Protein AF-A0AAF3J760-F1 (afdb_monomer_lite)

Structure (mmCIF, N/CA/C/O backbone):
data_AF-A0AAF3J760-F1
#
_entry.id   AF-A0AAF3J760-F1
#
loop_
_atom_site.group_PDB
_atom_site.id
_atom_site.type_symbol
_atom_site.label_atom_id
_atom_site.label_alt_id
_atom_site.label_comp_id
_atom_site.label_asym_id
_atom_site.label_entity_id
_atom_site.label_seq_id
_atom_site.pdbx_PDB_ins_code
_atom_site.Cartn_x
_atom_site.Cartn_y
_atom_site.Cartn_z
_atom_site.occupancy
_atom_site.B_iso_or_equiv
_atom_site.auth_seq_id
_atom_site.auth_comp_id
_atom_site.auth_asym_id
_atom_site.auth_atom_id
_atom_site.pdbx_PDB_model_num
ATOM 1 N N . MET A 1 1 ? 11.133 5.379 14.339 1.00 37.88 1 MET A N 1
ATOM 2 C CA . MET A 1 1 ? 11.383 5.831 12.950 1.00 37.88 1 MET A CA 1
ATOM 3 C C . MET A 1 1 ? 10.432 5.069 12.047 1.00 37.88 1 MET A C 1
ATOM 5 O O . MET A 1 1 ? 10.504 3.849 12.008 1.00 37.88 1 MET A O 1
ATOM 9 N N . SER A 1 2 ? 9.483 5.774 11.430 1.00 40.12 2 SER A N 1
ATOM 10 C CA . SER A 1 2 ? 8.356 5.214 10.676 1.00 40.12 2 SER A CA 1
ATOM 11 C C . SER A 1 2 ? 8.814 4.352 9.497 1.00 40.12 2 SER A C 1
ATOM 13 O O . SER A 1 2 ? 9.150 4.861 8.431 1.00 40.12 2 SER A O 1
ATOM 15 N N . ASN A 1 3 ? 8.801 3.035 9.693 1.00 44.75 3 ASN A N 1
ATOM 16 C CA . ASN A 1 3 ? 9.242 2.047 8.708 1.00 44.75 3 ASN A CA 1
ATOM 17 C C . ASN A 1 3 ? 8.161 1.729 7.656 1.00 44.75 3 ASN A C 1
ATOM 19 O O . ASN A 1 3 ? 8.433 1.041 6.682 1.00 44.75 3 ASN A O 1
ATOM 23 N N . PHE A 1 4 ? 6.937 2.251 7.816 1.00 47.72 4 PHE A N 1
ATOM 24 C CA . PHE A 1 4 ? 5.814 1.936 6.930 1.00 47.72 4 PHE A CA 1
ATOM 25 C C . PHE A 1 4 ? 5.975 2.560 5.538 1.00 47.72 4 PHE A C 1
ATOM 27 O O . PHE A 1 4 ? 5.824 1.866 4.544 1.00 47.72 4 PHE A O 1
ATOM 34 N N . GLY A 1 5 ? 6.364 3.837 5.436 1.00 46.59 5 GLY A N 1
ATOM 35 C CA . GLY A 1 5 ? 6.620 4.468 4.132 1.00 46.59 5 GLY A CA 1
ATOM 36 C C . GLY A 1 5 ? 7.780 3.809 3.373 1.00 46.59 5 GLY A C 1
ATOM 37 O O . GLY A 1 5 ? 7.727 3.666 2.154 1.00 46.59 5 GLY A O 1
ATOM 38 N N . ILE A 1 6 ? 8.791 3.336 4.109 1.00 45.53 6 ILE A N 1
ATOM 39 C CA . ILE A 1 6 ? 9.953 2.633 3.552 1.00 45.53 6 ILE A CA 1
ATOM 40 C C . ILE A 1 6 ? 9.590 1.198 3.134 1.00 45.53 6 ILE A C 1
ATOM 42 O O . ILE A 1 6 ? 10.015 0.773 2.061 1.00 45.53 6 ILE A O 1
ATOM 46 N N . LEU A 1 7 ? 8.769 0.467 3.902 1.00 47.34 7 LEU A N 1
ATOM 47 C CA . LEU A 1 7 ? 8.281 -0.863 3.503 1.00 47.34 7 LEU A CA 1
ATOM 48 C C . LEU A 1 7 ? 7.401 -0.800 2.246 1.00 47.34 7 LEU A C 1
ATOM 50 O O . LEU A 1 7 ? 7.571 -1.615 1.345 1.00 47.34 7 LEU A O 1
ATOM 54 N N . ILE A 1 8 ? 6.510 0.192 2.148 1.00 54.91 8 ILE A N 1
ATOM 55 C CA . ILE A 1 8 ? 5.606 0.390 0.999 1.00 54.91 8 ILE A CA 1
ATOM 56 C C . ILE A 1 8 ? 6.413 0.614 -0.296 1.00 54.91 8 ILE A C 1
ATOM 58 O O . ILE A 1 8 ? 6.140 -0.010 -1.324 1.00 54.91 8 ILE A O 1
ATOM 62 N N . LEU A 1 9 ? 7.444 1.467 -0.237 1.00 55.25 9 LEU A N 1
ATOM 63 C CA . LEU A 1 9 ? 8.323 1.754 -1.377 1.00 55.25 9 LEU A CA 1
ATOM 64 C C . LEU A 1 9 ? 9.237 0.574 -1.752 1.00 55.25 9 LEU A C 1
ATOM 66 O O . LEU A 1 9 ? 9.642 0.434 -2.909 1.00 55.25 9 LEU A O 1
ATOM 70 N N . ARG A 1 10 ? 9.572 -0.274 -0.777 1.00 52.47 10 ARG A N 1
ATOM 71 C CA . ARG A 1 10 ? 10.503 -1.388 -0.959 1.00 52.47 10 ARG A CA 1
ATOM 72 C C . ARG A 1 10 ? 9.816 -2.675 -1.405 1.00 52.47 10 ARG A C 1
ATOM 74 O O . ARG A 1 10 ? 10.268 -3.256 -2.377 1.00 52.47 10 ARG A O 1
ATOM 81 N N . GLU A 1 11 ? 8.749 -3.120 -0.750 1.00 55.62 11 GLU A N 1
ATOM 82 C CA . GLU A 1 11 ? 8.130 -4.420 -1.059 1.00 55.62 11 GLU A CA 1
ATOM 83 C C . GLU A 1 11 ? 7.067 -4.350 -2.159 1.00 55.62 11 GLU A C 1
ATOM 85 O O . GLU A 1 11 ? 6.985 -5.254 -2.984 1.00 55.62 11 GLU A O 1
ATOM 90 N N . LYS A 1 12 ? 6.257 -3.285 -2.195 1.00 56.97 12 LYS A N 1
ATOM 91 C CA . LYS A 1 12 ? 5.101 -3.182 -3.107 1.00 56.97 12 LYS A CA 1
ATOM 92 C C . LYS A 1 12 ? 5.398 -2.382 -4.371 1.00 56.97 12 L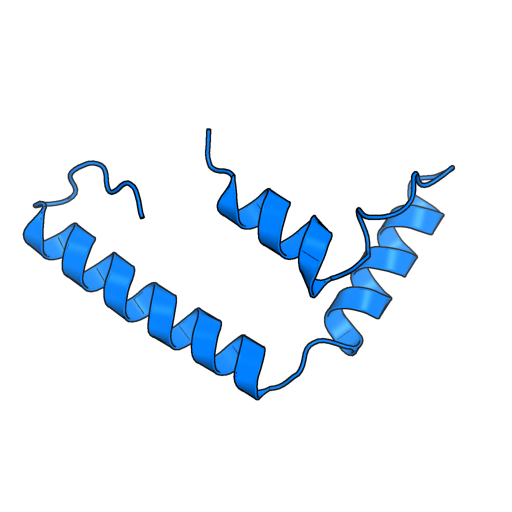YS A C 1
ATOM 94 O O . LYS A 1 12 ? 4.984 -2.774 -5.453 1.00 56.97 12 LYS A O 1
ATOM 99 N N . ALA A 1 13 ? 6.136 -1.284 -4.242 1.00 58.81 13 ALA A N 1
ATOM 100 C CA . ALA A 1 13 ? 6.498 -0.426 -5.368 1.00 58.81 13 ALA A CA 1
ATOM 101 C C . ALA A 1 13 ? 7.704 -0.953 -6.173 1.00 58.81 13 ALA A C 1
ATOM 103 O O . ALA A 1 13 ? 7.897 -0.572 -7.321 1.00 58.81 13 ALA A O 1
ATOM 104 N N . GLY A 1 14 ? 8.574 -1.792 -5.603 1.00 64.56 14 GLY A N 1
ATOM 105 C CA . GLY A 1 14 ? 9.763 -2.300 -6.309 1.00 64.56 14 GLY A CA 1
ATOM 106 C C . GLY A 1 14 ? 10.868 -1.255 -6.563 1.00 64.56 14 GLY A C 1
ATOM 107 O O . GLY A 1 14 ? 12.023 -1.614 -6.787 1.00 64.56 14 GLY A O 1
ATOM 108 N N . ALA A 1 15 ? 10.554 0.040 -6.464 1.00 65.44 15 ALA A N 1
ATOM 109 C CA . ALA A 1 15 ? 11.451 1.159 -6.749 1.00 65.44 15 ALA A CA 1
ATOM 110 C C . ALA A 1 15 ? 12.617 1.309 -5.757 1.00 65.44 15 ALA A C 1
ATOM 112 O O . ALA A 1 15 ? 13.533 2.084 -6.001 1.00 65.44 15 ALA A O 1
ATOM 113 N N . CYS A 1 16 ? 12.602 0.596 -4.631 1.00 68.38 16 CYS A N 1
ATOM 114 C CA . CYS A 1 16 ? 13.732 0.548 -3.697 1.00 68.38 16 CYS A CA 1
ATOM 115 C C . CYS A 1 16 ? 14.312 -0.867 -3.526 1.00 68.38 16 CYS A C 1
ATOM 117 O O . CYS A 1 16 ? 15.105 -1.090 -2.613 1.00 68.38 16 CYS A O 1
ATOM 119 N N . VAL A 1 17 ? 13.931 -1.824 -4.383 1.00 74.31 17 VAL A N 1
ATOM 120 C CA . VAL A 1 17 ? 14.489 -3.193 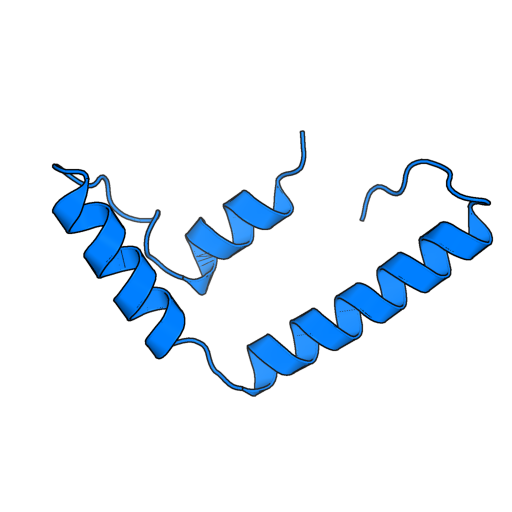-4.378 1.00 74.31 17 VAL A CA 1
ATOM 121 C C . VAL A 1 17 ? 15.882 -3.213 -5.001 1.00 74.31 17 VAL A C 1
ATOM 123 O O . VAL A 1 17 ? 16.762 -3.936 -4.539 1.00 74.31 17 VAL A O 1
ATOM 126 N N . THR A 1 18 ? 16.101 -2.391 -6.028 1.00 75.50 18 THR A N 1
ATOM 127 C CA . THR A 1 18 ? 17.382 -2.283 -6.732 1.00 75.50 18 THR A CA 1
ATOM 128 C C . THR A 1 18 ? 18.040 -0.927 -6.485 1.00 75.50 18 THR A C 1
ATOM 130 O O . THR A 1 18 ? 17.357 0.093 -6.561 1.00 75.50 18 THR A O 1
ATOM 133 N N . PRO A 1 19 ? 19.364 -0.865 -6.260 1.00 81.50 19 PRO A N 1
ATOM 134 C CA . P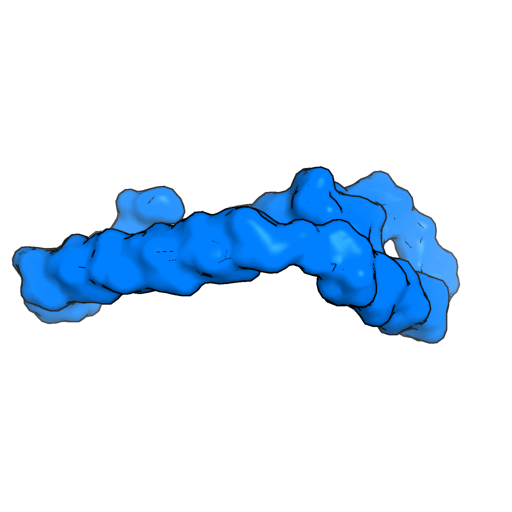RO A 1 19 ? 20.081 0.404 -6.204 1.00 81.50 19 PRO A CA 1
ATOM 135 C C . PRO A 1 19 ? 19.984 1.165 -7.533 1.00 81.50 19 PRO A C 1
ATOM 137 O O . PRO A 1 19 ? 20.262 0.616 -8.601 1.00 81.50 19 PRO A O 1
ATOM 140 N N . HIS A 1 20 ? 19.641 2.451 -7.471 1.00 85.62 20 HIS A N 1
ATOM 141 C CA . HIS A 1 20 ? 19.561 3.316 -8.647 1.00 85.62 20 HIS A CA 1
ATOM 142 C C . HIS A 1 20 ? 20.856 4.106 -8.834 1.00 85.62 20 HIS A C 1
ATOM 144 O O . HIS A 1 20 ? 21.337 4.760 -7.914 1.00 85.62 20 HIS A O 1
ATOM 150 N N . LYS A 1 21 ? 21.409 4.083 -10.052 1.00 90.06 21 LYS A N 1
ATOM 151 C CA . LYS A 1 21 ? 22.674 4.767 -10.387 1.00 90.06 21 LYS A CA 1
ATOM 152 C C . LYS A 1 21 ? 22.529 6.284 -10.560 1.00 90.06 21 LYS A C 1
ATOM 154 O O . LYS A 1 21 ? 23.526 6.981 -10.703 1.00 90.06 21 LYS A O 1
ATOM 159 N N . SER A 1 22 ? 21.298 6.796 -10.606 1.00 92.25 22 SER A N 1
ATOM 160 C CA . SER A 1 22 ? 21.011 8.220 -10.783 1.00 92.25 22 SER A CA 1
ATOM 161 C C . SER A 1 22 ? 19.625 8.590 -10.258 1.00 92.25 22 SER A C 1
ATOM 163 O O . SER A 1 22 ? 18.722 7.750 -10.195 1.00 92.25 22 SER A O 1
ATOM 165 N N . LEU A 1 23 ? 19.433 9.878 -9.959 1.00 89.12 23 LEU A N 1
ATOM 166 C CA . LEU A 1 23 ? 18.130 10.424 -9.571 1.00 89.12 23 LEU A CA 1
ATOM 167 C C . LEU A 1 23 ? 17.069 10.222 -10.666 1.00 89.12 23 LEU A C 1
ATOM 169 O O . LEU A 1 23 ? 15.917 9.927 -10.362 1.00 89.12 23 LEU A O 1
ATOM 173 N N . GLY A 1 24 ? 17.458 10.323 -11.942 1.00 92.50 24 GLY A N 1
ATOM 174 C CA . GLY A 1 24 ? 16.558 10.065 -13.070 1.00 92.50 24 GLY A CA 1
ATOM 175 C C . GLY A 1 24 ? 16.072 8.614 -13.118 1.00 92.50 24 GLY A C 1
ATOM 176 O O . GLY A 1 24 ? 14.883 8.368 -13.319 1.00 92.50 24 GLY A O 1
ATOM 177 N N . SER A 1 25 ? 16.968 7.654 -12.857 1.00 87.12 25 SER A N 1
ATOM 178 C CA . SER A 1 25 ? 16.609 6.234 -12.765 1.00 87.12 25 SER A CA 1
ATOM 179 C C . SER A 1 25 ? 15.656 5.967 -11.598 1.00 87.12 25 SER A C 1
ATOM 181 O O . SER A 1 25 ? 14.668 5.259 -11.782 1.00 87.12 25 SER A O 1
ATOM 183 N N . LEU A 1 26 ? 15.902 6.587 -10.438 1.00 87.31 26 LEU A N 1
ATOM 184 C CA . LEU A 1 26 ? 15.023 6.473 -9.274 1.00 87.31 26 LEU A CA 1
ATOM 185 C C . LEU A 1 26 ? 13.632 7.059 -9.552 1.00 87.31 26 LEU A C 1
ATOM 187 O O . LEU A 1 26 ? 12.626 6.407 -9.287 1.00 87.31 26 LEU A O 1
ATOM 191 N N . LYS A 1 27 ? 13.556 8.261 -10.137 1.00 89.19 27 LYS A N 1
ATOM 192 C CA . LYS A 1 27 ? 12.276 8.903 -10.471 1.00 89.19 27 LYS A CA 1
ATOM 193 C C . LYS A 1 27 ? 11.457 8.046 -11.437 1.00 89.19 27 LYS A C 1
ATOM 195 O O . LYS A 1 27 ? 10.269 7.849 -11.215 1.00 89.19 27 LYS A O 1
ATOM 200 N N . SER A 1 28 ? 12.095 7.500 -12.475 1.00 88.75 28 SER A N 1
ATOM 201 C CA . SER A 1 28 ? 11.418 6.616 -13.431 1.00 88.75 28 SER A CA 1
ATOM 202 C C . SER A 1 28 ? 10.908 5.333 -12.771 1.00 88.75 28 SER A C 1
ATOM 204 O O . SER A 1 28 ? 9.789 4.913 -13.054 1.00 88.75 28 SER A O 1
ATOM 206 N N . ALA A 1 29 ? 11.694 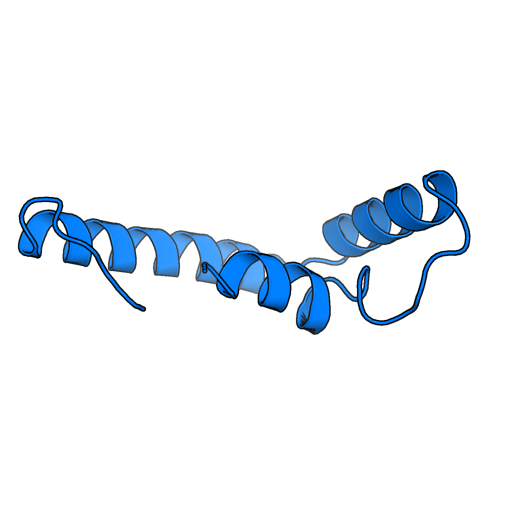4.732 -11.873 1.00 86.38 29 ALA A N 1
ATOM 207 C CA . ALA A 1 29 ? 11.276 3.545 -11.137 1.00 86.38 29 ALA A CA 1
ATOM 208 C C . ALA A 1 29 ? 10.089 3.829 -10.208 1.00 86.38 29 ALA A C 1
ATOM 210 O O . ALA A 1 29 ? 9.152 3.041 -10.181 1.00 86.38 29 ALA A O 1
ATOM 211 N N . LEU A 1 30 ? 10.085 4.974 -9.518 1.00 85.88 30 LEU A N 1
ATOM 212 C CA . LEU A 1 30 ? 8.962 5.403 -8.678 1.00 85.88 30 LEU A CA 1
ATOM 213 C C . LEU A 1 30 ? 7.684 5.656 -9.488 1.00 85.88 30 LEU A C 1
ATOM 215 O O . LEU A 1 30 ? 6.613 5.247 -9.053 1.00 85.88 30 LEU A O 1
ATOM 219 N N . CYS A 1 31 ? 7.776 6.281 -10.667 1.00 88.31 31 CYS A N 1
ATOM 220 C CA . CYS A 1 31 ? 6.610 6.460 -11.540 1.00 88.31 31 CYS A CA 1
ATOM 221 C C . CYS A 1 31 ? 6.050 5.112 -12.010 1.00 88.31 31 CYS A C 1
ATOM 223 O O . CYS A 1 31 ? 4.870 4.852 -11.834 1.00 88.31 31 CYS A O 1
ATOM 225 N N . LYS A 1 32 ? 6.909 4.209 -12.503 1.00 86.50 32 LYS A N 1
ATOM 226 C CA . LYS A 1 32 ? 6.481 2.858 -12.912 1.00 86.50 32 LYS A CA 1
ATOM 227 C C . LYS A 1 32 ? 5.851 2.078 -11.765 1.00 86.50 32 LYS A C 1
ATOM 229 O O . LYS A 1 32 ? 4.902 1.336 -11.966 1.00 86.50 32 LYS A O 1
ATOM 234 N N . ALA A 1 33 ? 6.411 2.218 -10.570 1.00 84.44 33 ALA A N 1
ATOM 235 C CA . ALA A 1 33 ? 5.873 1.597 -9.379 1.00 84.44 33 ALA A CA 1
ATOM 236 C C . ALA A 1 33 ? 4.463 2.086 -9.066 1.00 84.44 33 ALA A C 1
ATOM 238 O O . ALA A 1 33 ? 3.597 1.273 -8.773 1.00 84.44 33 ALA A O 1
ATOM 239 N N . TRP A 1 34 ? 4.258 3.402 -9.140 1.00 85.19 34 TRP A N 1
ATOM 240 C CA . TRP A 1 34 ? 2.966 4.041 -8.934 1.00 85.19 34 TRP A CA 1
ATOM 241 C C . TRP A 1 34 ? 1.932 3.576 -9.960 1.00 85.19 34 TRP A C 1
ATOM 243 O O . TRP A 1 34 ? 0.837 3.183 -9.575 1.00 85.19 34 TRP A O 1
ATOM 253 N N . ASP A 1 35 ? 2.307 3.544 -11.240 1.00 86.88 35 ASP A N 1
ATOM 254 C CA . ASP A 1 35 ? 1.421 3.124 -12.333 1.00 86.88 35 ASP A CA 1
ATOM 255 C C . ASP A 1 35 ? 1.029 1.636 -12.248 1.00 86.88 35 ASP A C 1
ATOM 257 O O . ASP A 1 35 ? -0.011 1.240 -12.763 1.00 86.88 35 ASP A O 1
ATOM 261 N N . ASN A 1 36 ? 1.849 0.810 -11.589 1.00 85.12 36 ASN A N 1
ATOM 262 C CA . ASN A 1 36 ? 1.596 -0.619 -11.378 1.00 85.12 36 ASN A CA 1
ATOM 263 C C . ASN A 1 36 ? 0.882 -0.929 -10.049 1.00 85.12 36 ASN A C 1
ATOM 265 O O . ASN A 1 36 ? 0.702 -2.106 -9.722 1.00 85.12 36 ASN A O 1
ATOM 269 N N . LEU A 1 37 ? 0.530 0.080 -9.243 1.00 83.38 37 LEU A N 1
ATOM 270 C CA . LEU A 1 37 ? -0.244 -0.156 -8.027 1.00 83.38 37 LEU A CA 1
ATOM 271 C C . LEU A 1 37 ? -1.666 -0.572 -8.397 1.00 83.38 37 LEU A C 1
ATOM 273 O O . LEU A 1 37 ? -2.358 0.126 -9.126 1.00 83.38 37 LEU A O 1
ATOM 277 N N . ASP A 1 38 ? -2.097 -1.698 -7.842 1.00 85.88 38 ASP A N 1
ATOM 278 C CA . ASP A 1 38 ? -3.452 -2.199 -8.033 1.00 85.88 38 ASP A CA 1
ATOM 279 C C . ASP A 1 38 ? -4.475 -1.447 -7.159 1.00 85.88 38 ASP A C 1
ATOM 281 O O . ASP A 1 38 ? -4.179 -1.035 -6.028 1.00 85.88 38 ASP A O 1
ATOM 285 N N . ASP A 1 39 ? -5.697 -1.302 -7.671 1.00 88.00 39 ASP A N 1
ATOM 286 C CA . ASP A 1 39 ?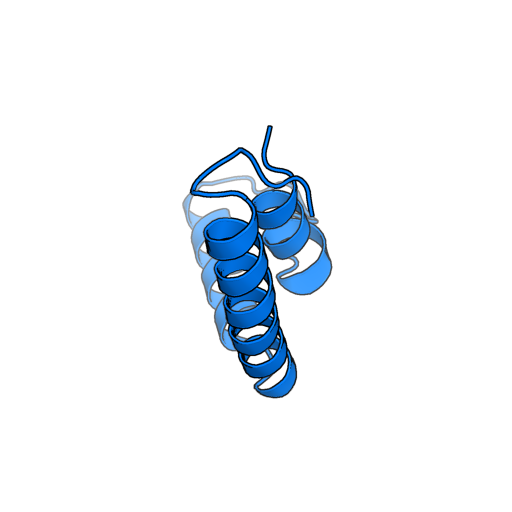 -6.785 -0.574 -7.012 1.00 88.00 39 ASP A CA 1
ATOM 287 C C . ASP A 1 39 ? -7.155 -1.168 -5.645 1.00 88.00 39 ASP A C 1
ATOM 289 O O . ASP A 1 39 ? -7.446 -0.416 -4.703 1.00 88.00 39 ASP A O 1
ATOM 293 N N . ASP A 1 40 ? -7.090 -2.495 -5.481 1.00 85.88 40 ASP A N 1
ATOM 294 C CA . ASP A 1 40 ? -7.386 -3.142 -4.197 1.00 85.88 40 ASP A CA 1
ATOM 295 C C . ASP A 1 40 ? -6.356 -2.749 -3.139 1.00 85.88 40 ASP A C 1
ATOM 297 O O . ASP A 1 40 ? -6.678 -2.568 -1.959 1.00 85.88 40 ASP A O 1
ATOM 301 N N . TYR A 1 41 ? -5.106 -2.553 -3.555 1.00 81.81 41 TYR A N 1
ATOM 302 C CA . TYR A 1 41 ? -4.051 -2.093 -2.668 1.00 81.81 41 TYR A CA 1
ATOM 303 C C . TYR A 1 41 ? -4.237 -0.629 -2.251 1.00 81.81 41 TYR A C 1
ATOM 305 O O . TYR A 1 41 ? -4.042 -0.289 -1.074 1.00 81.81 41 TYR A O 1
ATOM 313 N N . LEU A 1 42 ? -4.645 0.238 -3.181 1.00 83.81 42 LEU A N 1
ATOM 314 C CA . LEU A 1 42 ? -4.977 1.629 -2.864 1.00 83.81 42 LEU A CA 1
ATOM 315 C C . LEU A 1 42 ? -6.147 1.690 -1.876 1.00 83.81 42 LEU A C 1
ATOM 317 O O . LEU A 1 42 ? -6.062 2.375 -0.852 1.00 83.81 42 LEU A O 1
ATOM 321 N N . ARG A 1 43 ? -7.191 0.891 -2.114 1.00 86.94 43 ARG A N 1
ATOM 322 C CA . ARG A 1 43 ? -8.353 0.790 -1.223 1.00 86.94 43 ARG A CA 1
ATOM 323 C C . ARG A 1 43 ? -7.972 0.296 0.171 1.00 86.94 43 ARG A C 1
ATOM 325 O O . ARG A 1 43 ? -8.314 0.946 1.158 1.00 86.94 43 ARG A O 1
ATOM 332 N N . ALA A 1 44 ? -7.196 -0.783 0.264 1.00 84.12 44 ALA A N 1
ATOM 333 C CA . ALA A 1 44 ? -6.716 -1.310 1.541 1.00 84.12 44 ALA A CA 1
ATOM 334 C C . ALA A 1 44 ? -5.885 -0.276 2.321 1.00 84.12 44 ALA A C 1
ATOM 336 O O . ALA A 1 44 ? -5.966 -0.205 3.550 1.00 84.12 44 ALA A O 1
ATOM 337 N N . THR A 1 45 ? -5.113 0.553 1.613 1.00 83.69 45 THR A N 1
ATOM 338 C CA . THR A 1 45 ? -4.337 1.643 2.218 1.00 83.69 45 THR A CA 1
ATOM 339 C C . THR A 1 45 ? -5.250 2.722 2.807 1.00 83.69 45 THR A C 1
ATOM 341 O O . THR A 1 45 ? -5.044 3.141 3.952 1.00 83.69 45 THR A O 1
ATOM 344 N N . CYS A 1 46 ? -6.291 3.135 2.078 1.00 86.19 46 CYS A N 1
ATOM 345 C CA . CYS A 1 46 ? -7.305 4.067 2.577 1.00 86.19 46 CYS A CA 1
ATOM 346 C C . CYS A 1 46 ? -8.049 3.506 3.803 1.00 86.19 46 CYS A C 1
ATOM 348 O O . CYS A 1 46 ? -8.199 4.201 4.813 1.00 86.19 46 CYS A O 1
ATOM 350 N N . ASP A 1 47 ? -8.440 2.232 3.767 1.00 85.44 47 ASP A N 1
ATOM 351 C CA . ASP A 1 47 ? -9.112 1.566 4.887 1.00 85.44 47 ASP A CA 1
ATOM 352 C C . ASP A 1 47 ? -8.206 1.462 6.123 1.00 85.44 47 ASP A C 1
ATOM 354 O O . ASP A 1 47 ? -8.644 1.679 7.260 1.00 85.44 47 ASP A O 1
ATOM 358 N N . ALA A 1 48 ? -6.920 1.163 5.923 1.00 84.31 48 ALA A N 1
ATOM 359 C CA . ALA A 1 48 ? -5.931 1.129 6.996 1.00 84.31 48 ALA A CA 1
ATOM 360 C C . ALA A 1 48 ? -5.740 2.510 7.638 1.00 84.31 48 ALA A C 1
ATOM 362 O O . ALA A 1 48 ? -5.626 2.604 8.865 1.00 84.31 48 ALA A O 1
ATOM 363 N N . PHE A 1 49 ? -5.760 3.584 6.845 1.00 83.94 49 PHE A N 1
ATOM 364 C CA . PHE A 1 49 ? -5.703 4.946 7.374 1.00 83.94 49 PHE A CA 1
ATOM 365 C C . PHE A 1 49 ? -6.892 5.246 8.293 1.00 83.94 49 PHE A C 1
ATOM 367 O O . PHE A 1 49 ? -6.692 5.725 9.410 1.00 83.94 49 PHE A O 1
ATOM 374 N N . MET A 1 50 ? -8.111 4.880 7.889 1.00 86.25 50 MET A N 1
ATOM 375 C CA . MET A 1 50 ? -9.301 5.061 8.729 1.00 86.25 50 MET A CA 1
ATOM 376 C C . MET A 1 50 ? -9.198 4.314 10.064 1.00 86.25 50 MET A C 1
ATOM 378 O O . MET A 1 50 ? -9.616 4.833 11.101 1.00 86.25 50 MET A O 1
ATOM 382 N N . LYS A 1 51 ? -8.609 3.113 10.072 1.00 85.31 51 LYS A N 1
ATOM 383 C CA . LYS A 1 51 ? -8.345 2.362 11.312 1.00 85.31 51 LYS A CA 1
ATOM 384 C C . LYS A 1 51 ? -7.337 3.087 12.208 1.00 85.31 51 LYS A C 1
ATOM 386 O O . LYS A 1 51 ? -7.601 3.249 13.398 1.00 85.31 51 LYS A O 1
ATOM 391 N N . ARG A 1 52 ? -6.229 3.581 11.645 1.00 84.56 52 ARG A N 1
ATOM 392 C CA . ARG A 1 52 ? -5.213 4.355 12.386 1.00 84.56 52 ARG A CA 1
ATOM 393 C C . ARG A 1 52 ? -5.783 5.647 12.961 1.00 84.56 52 ARG A C 1
ATOM 395 O O . ARG A 1 52 ? -5.498 5.978 14.106 1.00 84.56 52 ARG A O 1
ATOM 402 N N . LEU A 1 53 ? -6.633 6.343 12.209 1.00 86.62 53 LEU A N 1
ATOM 403 C CA . LEU A 1 53 ? -7.280 7.564 12.680 1.00 86.62 53 LEU A CA 1
ATOM 404 C C . LEU A 1 53 ? -8.184 7.293 13.890 1.00 86.62 53 LEU A C 1
ATOM 406 O O . LEU A 1 53 ? -8.114 8.017 14.878 1.00 86.62 53 LEU A O 1
ATOM 410 N N . LYS A 1 54 ? -8.981 6.217 13.853 1.00 87.56 54 LYS A N 1
ATOM 411 C CA . LYS A 1 54 ? -9.804 5.802 15.003 1.00 87.56 54 LYS A CA 1
ATOM 412 C C . LYS A 1 54 ? -8.953 5.486 16.230 1.00 87.56 54 LYS A C 1
ATOM 414 O O . LYS A 1 54 ? -9.285 5.919 17.329 1.00 87.56 54 LYS A O 1
ATOM 419 N N . LEU A 1 55 ? -7.841 4.776 16.039 1.00 85.75 55 LEU A N 1
ATOM 420 C CA . LEU A 1 55 ? -6.890 4.519 17.118 1.00 85.75 55 LEU A CA 1
ATOM 421 C C . LEU A 1 55 ? -6.328 5.833 17.688 1.00 85.75 55 LEU A C 1
ATOM 423 O O . LEU A 1 55 ? -6.210 5.955 18.900 1.00 85.75 55 LEU A O 1
ATOM 427 N N . CYS A 1 56 ? -6.064 6.834 16.840 1.00 86.62 56 CYS A N 1
ATOM 428 C CA . CYS A 1 56 ? -5.495 8.123 17.249 1.00 86.62 56 CYS A CA 1
ATOM 429 C C . CYS A 1 56 ? -6.460 8.887 18.142 1.00 86.62 56 CYS A C 1
ATOM 431 O O . CYS A 1 56 ? -6.088 9.393 19.199 1.00 86.62 56 CYS A O 1
ATOM 433 N N . ILE A 1 57 ? -7.725 8.913 17.724 1.00 89.81 57 ILE A N 1
ATOM 434 C CA . ILE A 1 57 ? -8.812 9.528 18.478 1.00 89.81 57 ILE A CA 1
ATOM 435 C C . ILE A 1 57 ? -8.953 8.840 19.841 1.00 89.81 57 ILE A C 1
ATOM 437 O O . ILE A 1 57 ? -8.997 9.521 20.862 1.00 89.81 57 ILE A O 1
ATOM 441 N N . ASN A 1 58 ? -8.943 7.504 19.876 1.00 87.69 58 ASN A N 1
ATOM 442 C CA . ASN A 1 58 ? -9.028 6.744 21.128 1.00 87.69 58 ASN A CA 1
ATOM 443 C C . ASN A 1 58 ? -7.817 6.974 22.044 1.00 87.69 58 ASN A C 1
ATOM 445 O O . ASN A 1 58 ? -7.962 6.980 23.264 1.00 87.69 58 ASN A O 1
ATOM 449 N N . ALA A 1 59 ? -6.640 7.199 21.462 1.00 88.56 59 ALA A N 1
ATOM 450 C CA . ALA A 1 59 ? -5.425 7.564 22.181 1.00 88.56 59 ALA A CA 1
ATOM 451 C C . ALA A 1 59 ? -5.363 9.059 22.555 1.00 88.56 59 ALA A C 1
ATOM 453 O O . ALA A 1 59 ? -4.337 9.504 23.060 1.00 88.56 59 ALA A O 1
ATOM 454 N N . GLN A 1 60 ? -6.418 9.844 22.293 1.00 87.50 60 GLN A N 1
ATOM 455 C CA . GLN A 1 60 ? -6.466 11.298 22.514 1.00 87.50 60 GLN A CA 1
ATOM 456 C C . GLN A 1 60 ? -5.306 12.050 21.840 1.00 87.50 60 GLN A C 1
ATOM 458 O O . GLN A 1 60 ? -4.734 12.984 22.397 1.00 87.50 60 GLN A O 1
ATOM 463 N N . GLY A 1 61 ? -4.929 11.621 20.634 1.00 79.62 61 GLY A N 1
ATOM 464 C CA . GLY A 1 61 ? -3.779 12.173 19.914 1.00 79.62 61 GLY A CA 1
ATOM 465 C C . GLY A 1 61 ? -2.420 11.647 20.393 1.00 79.62 61 GLY A C 1
ATOM 466 O O . GLY A 1 61 ? -1.390 12.156 19.956 1.00 79.62 61 GLY A O 1
ATOM 467 N N . GLY A 1 62 ? -2.398 10.641 21.273 1.00 81.19 62 GLY A N 1
ATOM 468 C CA . GLY A 1 62 ? -1.186 9.942 21.691 1.00 81.19 62 GLY A CA 1
ATOM 469 C C . GLY A 1 62 ? -0.484 9.210 20.543 1.00 81.19 62 GLY A C 1
ATOM 470 O O . GLY A 1 62 ? -1.053 8.972 19.476 1.00 81.19 62 GLY A O 1
ATOM 471 N N . PHE A 1 63 ? 0.782 8.846 20.765 1.00 72.81 63 PHE A N 1
ATOM 472 C CA . PHE A 1 63 ? 1.565 8.104 19.779 1.00 72.81 63 PHE A CA 1
ATOM 473 C C . PHE A 1 63 ? 0.945 6.729 19.519 1.00 72.81 63 PHE A C 1
ATOM 475 O O . PHE A 1 63 ? 0.663 5.972 20.446 1.00 72.81 63 PHE A O 1
ATOM 482 N N . LEU A 1 64 ? 0.770 6.408 18.242 1.00 65.81 64 LEU A N 1
ATOM 483 C CA . LEU A 1 64 ? 0.293 5.113 17.791 1.00 65.81 64 LEU A CA 1
ATOM 484 C C . LEU A 1 64 ? 1.403 4.403 17.036 1.00 65.81 64 LEU A C 1
ATOM 486 O O . LEU A 1 64 ? 1.816 4.852 15.964 1.00 65.81 64 LEU A O 1
ATOM 490 N N . GLU A 1 65 ? 1.835 3.272 17.575 1.00 54.97 65 GLU A N 1
ATOM 491 C CA . GLU A 1 65 ? 2.644 2.303 16.850 1.00 54.97 65 GLU A CA 1
ATOM 492 C C . GLU A 1 65 ? 1.702 1.237 16.281 1.00 54.97 65 GLU A C 1
ATOM 494 O O . GLU A 1 65 ? 1.036 0.526 17.033 1.00 54.97 65 GLU A O 1
ATOM 499 N N . VAL A 1 66 ? 1.583 1.191 14.952 1.00 53.25 66 VAL A N 1
ATOM 500 C CA . VAL A 1 66 ? 0.833 0.168 14.204 1.00 53.25 66 VAL A CA 1
ATOM 501 C C . VAL A 1 66 ? 1.708 -0.349 13.079 1.00 53.25 66 VAL A C 1
ATOM 503 O O . VAL A 1 66 ? 2.243 0.504 12.330 1.00 53.25 66 VAL A O 1
#

Radius of gyration: 14.96 Å; chains: 1; bounding box: 32×17×36 Å

Organism: NCBI:txid2138241

Sequence (66 aa):
MSNFG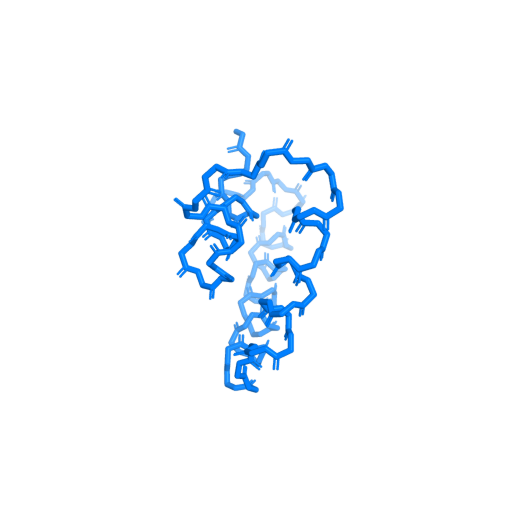ILILREKAGACVTPHKSLGSLKSALCKAWDNLDDDYLRATCDAFMKRLKLCINAQGGFLEV

Foldseek 3Di:
DDCPVVCCCVPQLVLPVDDDPDPVRSVVSNVSSVVPDDPVNVVVVVVVVVVVVVVCVVVVNDDDDD

InterPro domains:
  IPR036397 Ribonuclease H superfamily [G3DSA:3.30.420.10] (7-65)

pLDDT: mean 76.24, std 15.51, range [37.88, 92.5]

Secondary structure (DSSP, 8-state):
---HHHHIIIIIS-TTTS--SSHHHHHHHHHHHHHT--HHHHHHHHHHHHHHHHHHHHTTT-----